Protein AF-A0A0E4FTB5-F1 (afdb_monomer)

Radius of gyration: 27.97 Å; Cα contacts (8 Å, |Δi|>4): 70; chains: 1; bounding box: 48×51×74 Å

Mean predicted aligned error: 16.02 Å

Solvent-accessible surface area (backbone atoms only — not comparable to full-atom values): 8706 Å² total; per-residue (Å²): 133,47,57,36,71,74,64,68,71,64,54,72,69,52,53,53,49,54,53,52,51,52,49,51,38,60,78,66,66,48,66,62,42,73,52,71,48,68,45,93,80,69,50,76,45,74,49,77,40,46,31,72,56,54,60,54,22,74,42,62,52,73,96,68,74,62,71,73,75,34,40,47,87,84,71,45,72,73,58,80,87,78,71,72,78,81,73,78,76,91,69,76,92,74,79,86,79,77,83,76,85,81,89,79,76,90,87,83,90,83,84,87,90,81,84,92,77,88,81,87,79,84,80,94,78,131

InterPro domains:
  IPR036651 Glutamine synthetase, N-terminal domain superfamily [G3DSA:3.10.20.70] (8-78)
  IPR036651 Glutamine synthetase, N-terminal domain superfamily [SSF54368] (19-54)

Foldseek 3Di:
DFPCVVVVVDDPVLVVVLVVLVVVCVVVVAQKDWDWDAAPLRDIDIDIDGSVVVSVCSRHNDDDDCQSVQADNVRHGNDPPPPDDPPPPPDDDDDDPPPDDDDDDDDDDDDDDDDDDDDDDDDPDD

Organism: NCBI:txid1355477

Structure (mmCIF, N/CA/C/O backbone):
data_AF-A0A0E4FTB5-F1
#
_entry.id   AF-A0A0E4FTB5-F1
#
loop_
_atom_site.group_PDB
_atom_site.id
_atom_site.type_symbol
_atom_site.label_atom_id
_atom_site.label_alt_id
_atom_site.label_comp_id
_atom_site.label_asym_id
_atom_site.label_entity_id
_atom_site.label_seq_id
_atom_site.pdbx_PDB_ins_code
_atom_site.Cartn_x
_atom_site.Cartn_y
_atom_site.Cartn_z
_atom_site.occupancy
_atom_site.B_iso_or_equiv
_atom_site.auth_seq_id
_atom_site.auth_comp_id
_atom_site.auth_asym_id
_atom_site.auth_atom_id
_atom_site.pdbx_PDB_model_num
ATOM 1 N N . MET A 1 1 ? -11.235 -13.877 3.449 1.00 74.31 1 MET A N 1
ATOM 2 C CA . MET A 1 1 ? -9.936 -13.668 4.131 1.00 74.31 1 MET A CA 1
ATOM 3 C C . MET A 1 1 ? -9.029 -12.841 3.238 1.00 74.31 1 MET A C 1
ATOM 5 O O . MET A 1 1 ? -8.918 -13.176 2.063 1.00 74.31 1 MET A O 1
ATOM 9 N N . THR A 1 2 ? -8.415 -11.789 3.778 1.00 94.38 2 THR A N 1
ATOM 10 C CA . THR A 1 2 ? -7.489 -10.902 3.052 1.00 94.38 2 THR A CA 1
ATOM 11 C C . THR A 1 2 ? -6.100 -11.526 2.900 1.00 94.38 2 THR A C 1
ATOM 13 O O . THR A 1 2 ? -5.796 -12.533 3.547 1.00 94.38 2 THR A O 1
ATOM 16 N N . PHE A 1 3 ? -5.261 -10.961 2.025 1.00 95.81 3 PHE A N 1
ATOM 17 C CA . PHE A 1 3 ? -3.903 -11.461 1.784 1.00 95.81 3 PHE A CA 1
ATOM 18 C C . PHE A 1 3 ? -3.057 -11.398 3.060 1.00 95.81 3 PHE A C 1
ATOM 20 O O . PHE A 1 3 ? -2.464 -12.396 3.465 1.00 95.81 3 PHE A O 1
ATOM 27 N N . VAL A 1 4 ? -3.086 -10.258 3.750 1.00 96.81 4 VAL A N 1
ATOM 28 C CA . VAL A 1 4 ? -2.396 -10.068 5.030 1.00 96.81 4 VAL A CA 1
ATOM 29 C C . VAL A 1 4 ? -2.850 -11.081 6.078 1.00 96.81 4 VAL A C 1
ATOM 31 O O . VAL A 1 4 ? -2.002 -11.696 6.720 1.00 96.81 4 VAL A O 1
ATOM 34 N N . ALA A 1 5 ? -4.164 -11.286 6.241 1.00 94.88 5 ALA A N 1
ATOM 35 C CA . ALA A 1 5 ? -4.693 -12.219 7.237 1.00 94.88 5 ALA A CA 1
ATOM 36 C C . ALA A 1 5 ? -4.292 -13.669 6.933 1.00 94.88 5 ALA A C 1
ATOM 38 O O . ALA A 1 5 ? -3.929 -14.414 7.837 1.00 94.88 5 ALA A O 1
ATOM 39 N N . ARG A 1 6 ? -4.309 -14.058 5.651 1.00 97.06 6 ARG A N 1
ATOM 40 C CA . ARG A 1 6 ? -3.891 -15.393 5.202 1.00 97.06 6 ARG A CA 1
ATOM 41 C C . ARG A 1 6 ? -2.422 -15.681 5.521 1.00 97.06 6 ARG A C 1
ATOM 43 O O . ARG A 1 6 ? -2.087 -16.823 5.811 1.00 97.06 6 ARG A O 1
ATOM 50 N N . HIS A 1 7 ? -1.565 -14.668 5.429 1.00 96.94 7 HIS A N 1
ATOM 51 C CA . HIS A 1 7 ? -0.112 -14.816 5.538 1.00 96.94 7 HIS A CA 1
ATOM 52 C C . HIS A 1 7 ? 0.476 -14.264 6.848 1.00 96.94 7 HIS A C 1
ATOM 54 O O . HIS A 1 7 ? 1.694 -14.235 6.984 1.00 96.94 7 HIS A O 1
ATOM 60 N N . ALA A 1 8 ? -0.366 -13.839 7.798 1.00 96.06 8 ALA A N 1
ATOM 61 C CA . ALA A 1 8 ? 0.032 -13.285 9.096 1.00 96.06 8 ALA A CA 1
ATOM 62 C C . ALA A 1 8 ? 1.109 -12.180 8.997 1.00 96.06 8 ALA A C 1
ATOM 64 O O . ALA A 1 8 ? 2.070 -12.157 9.761 1.00 96.06 8 ALA A O 1
ATOM 65 N N . LEU A 1 9 ? 0.953 -11.261 8.036 1.00 96.62 9 LEU A N 1
ATOM 66 C CA . LEU A 1 9 ? 2.009 -10.303 7.667 1.00 96.62 9 LEU A CA 1
ATOM 67 C C . LEU A 1 9 ? 2.119 -9.073 8.575 1.00 96.62 9 LEU A C 1
ATOM 69 O O . LEU A 1 9 ? 3.048 -8.289 8.401 1.00 96.62 9 LEU A O 1
ATOM 73 N N . TRP A 1 10 ? 1.165 -8.859 9.482 1.00 97.25 10 TRP A N 1
ATOM 74 C CA . TRP A 1 10 ? 1.117 -7.657 10.314 1.00 97.25 10 TRP A CA 1
ATOM 75 C C . TRP A 1 10 ? 1.481 -7.928 11.768 1.00 97.25 10 TRP A C 1
ATOM 77 O O . TRP A 1 10 ? 0.855 -8.763 12.426 1.00 97.25 10 TRP A O 1
ATOM 87 N N . SER A 1 11 ? 2.413 -7.129 12.285 1.00 97.44 11 SER A N 1
ATOM 88 C CA . SER A 1 11 ? 2.585 -6.907 13.718 1.00 97.44 11 SER A CA 1
ATOM 89 C C . SER A 1 11 ? 1.391 -6.144 14.301 1.00 97.44 11 SER A C 1
ATOM 91 O O . SER A 1 11 ? 0.585 -5.556 13.573 1.00 97.44 11 SER A O 1
ATOM 93 N N . ASP A 1 12 ? 1.282 -6.116 15.628 1.00 97.81 12 ASP A N 1
ATOM 94 C CA . ASP A 1 12 ? 0.243 -5.325 16.297 1.00 97.81 12 ASP A CA 1
ATOM 95 C C . ASP A 1 12 ? 0.397 -3.825 16.012 1.00 97.81 12 ASP A C 1
ATOM 97 O O . ASP A 1 12 ? -0.582 -3.151 15.701 1.00 97.81 12 ASP A O 1
ATOM 101 N N . GLU A 1 13 ? 1.635 -3.329 15.945 1.00 98.00 13 GLU A N 1
ATOM 102 C CA . GLU A 1 13 ? 1.914 -1.948 15.546 1.00 98.00 13 GLU A CA 1
ATOM 103 C C . GLU A 1 13 ? 1.403 -1.627 14.129 1.00 98.00 13 GLU A C 1
ATOM 105 O O . GLU A 1 13 ? 0.859 -0.546 13.890 1.00 98.00 13 GLU A O 1
ATOM 110 N N . GLN A 1 14 ? 1.535 -2.565 13.183 1.00 97.56 14 GLN A N 1
ATOM 111 C CA . GLN A 1 14 ? 1.042 -2.392 11.812 1.00 97.56 14 GLN A CA 1
ATOM 112 C C . GLN A 1 14 ? -0.489 -2.417 11.740 1.00 97.56 14 GLN A C 1
ATOM 114 O O . GLN A 1 14 ? -1.070 -1.640 10.977 1.00 97.56 14 GLN A O 1
ATOM 119 N N . LYS A 1 15 ? -1.155 -3.242 12.559 1.00 97.06 15 LYS A N 1
ATOM 120 C CA . LYS A 1 15 ? -2.623 -3.220 12.693 1.00 97.06 15 LYS A CA 1
ATOM 121 C C . LYS A 1 15 ? -3.090 -1.861 13.207 1.00 97.06 15 LYS A C 1
ATOM 123 O O . LYS A 1 15 ? -3.988 -1.258 12.617 1.00 97.06 15 LYS A O 1
ATOM 128 N N . ASP A 1 16 ? -2.437 -1.343 14.244 1.00 98.19 16 ASP A N 1
ATOM 129 C CA . ASP A 1 16 ? -2.763 -0.036 14.809 1.00 98.19 16 ASP A CA 1
ATOM 130 C C . ASP A 1 16 ? -2.496 1.092 13.810 1.00 98.19 16 ASP A C 1
ATOM 132 O O . ASP A 1 16 ? -3.304 2.012 13.678 1.00 98.19 16 ASP A O 1
ATOM 136 N N . ALA A 1 17 ? -1.396 1.021 13.056 1.00 97.75 17 ALA A N 1
ATOM 137 C CA . ALA A 1 17 ? -1.089 1.980 11.999 1.00 97.75 17 ALA A CA 1
ATOM 138 C C . ALA A 1 17 ? -2.163 1.994 10.901 1.00 97.75 17 ALA A C 1
ATOM 140 O O . ALA A 1 17 ? -2.584 3.073 10.479 1.00 97.75 17 ALA A O 1
ATOM 141 N N . ALA A 1 18 ? -2.659 0.824 10.486 1.00 97.06 18 ALA A N 1
ATOM 142 C CA . ALA A 1 18 ? -3.748 0.724 9.520 1.00 97.06 18 ALA A CA 1
ATOM 143 C C . ALA A 1 18 ? -5.041 1.370 10.050 1.00 97.06 18 ALA A C 1
ATOM 145 O O . ALA A 1 18 ? -5.708 2.100 9.317 1.00 97.06 18 ALA A O 1
ATOM 146 N N . GLN A 1 19 ? -5.369 1.176 11.334 1.00 97.94 19 GLN A N 1
ATOM 147 C CA . GLN A 1 19 ? -6.523 1.833 11.962 1.00 97.94 19 GLN A CA 1
ATOM 148 C C . GLN A 1 19 ? -6.348 3.350 12.070 1.00 97.94 19 GLN A C 1
ATOM 150 O O . GLN A 1 19 ? -7.282 4.101 11.788 1.00 97.94 19 GLN A O 1
ATOM 155 N N . ARG A 1 20 ? -5.147 3.831 12.412 1.00 98.06 20 ARG A N 1
ATOM 156 C CA . ARG A 1 20 ? -4.846 5.272 12.414 1.00 98.06 20 ARG A CA 1
ATOM 157 C C . ARG A 1 20 ? -5.001 5.884 11.024 1.00 98.06 20 ARG A C 1
ATOM 159 O O . ARG A 1 20 ? -5.576 6.960 10.905 1.00 98.06 20 ARG A O 1
ATOM 166 N N . MET A 1 21 ? -4.540 5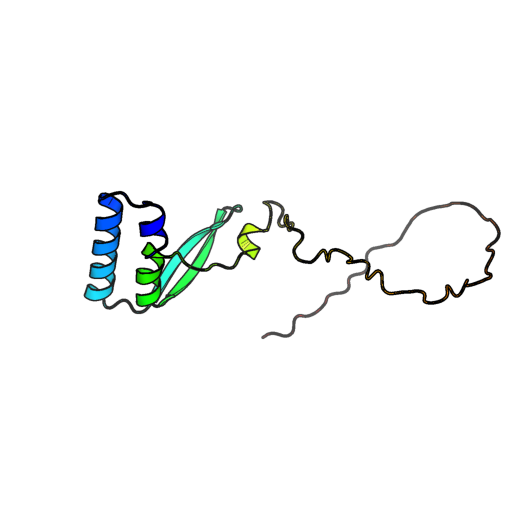.201 9.976 1.00 96.94 21 MET A N 1
ATOM 167 C CA . MET A 1 21 ? -4.690 5.682 8.601 1.00 96.94 21 MET A CA 1
ATOM 168 C C . MET A 1 21 ? -6.165 5.823 8.201 1.00 96.94 21 MET A C 1
ATOM 170 O O . MET A 1 21 ? -6.520 6.835 7.603 1.00 96.94 21 MET A O 1
ATOM 174 N N . ARG A 1 22 ? -7.022 4.860 8.569 1.00 97.81 22 ARG A N 1
ATOM 175 C CA . ARG A 1 22 ? -8.479 4.930 8.338 1.00 97.81 22 ARG A CA 1
ATOM 176 C C . ARG A 1 22 ? -9.088 6.184 8.970 1.00 97.81 22 ARG A C 1
ATOM 178 O O . ARG A 1 22 ? -9.731 6.957 8.270 1.00 97.81 22 ARG A O 1
ATOM 185 N N . ARG A 1 23 ? -8.780 6.440 10.247 1.00 98.31 23 ARG A N 1
ATOM 186 C CA . ARG A 1 23 ? -9.247 7.642 10.962 1.00 98.31 23 ARG A CA 1
ATOM 187 C C . ARG A 1 23 ? -8.792 8.931 10.287 1.00 98.31 23 ARG A C 1
ATOM 189 O O . ARG A 1 23 ? -9.604 9.811 10.061 1.00 98.31 23 ARG A O 1
ATOM 196 N N . ILE A 1 24 ? -7.520 9.022 9.893 1.00 98.12 24 ILE A N 1
ATOM 197 C CA . ILE A 1 24 ? -6.984 10.212 9.211 1.00 98.12 24 ILE A CA 1
ATOM 198 C C . ILE A 1 24 ? -7.712 10.479 7.888 1.00 98.12 24 ILE A C 1
ATOM 200 O O . ILE A 1 24 ? -7.966 11.636 7.559 1.00 98.12 24 ILE A O 1
ATOM 204 N N . VAL A 1 25 ? -8.016 9.430 7.118 1.00 98.00 25 VAL A N 1
ATOM 205 C CA . VAL A 1 25 ? -8.760 9.552 5.856 1.00 98.00 25 VAL A CA 1
ATOM 206 C C . VAL A 1 25 ? -10.157 10.120 6.100 1.00 98.00 25 VAL A C 1
ATOM 208 O O . VAL A 1 25 ? -10.561 11.034 5.384 1.00 98.00 25 VAL A O 1
ATOM 211 N N . GLU A 1 26 ? -10.855 9.621 7.121 1.00 97.62 26 GLU A N 1
ATOM 212 C CA . GLU A 1 26 ? -12.198 10.072 7.503 1.00 97.62 26 GLU A CA 1
ATOM 213 C C . GLU A 1 26 ? -12.185 11.503 8.064 1.00 97.62 26 GLU A C 1
ATOM 215 O O . GLU A 1 26 ? -12.885 12.373 7.553 1.00 97.62 26 GLU A O 1
ATOM 220 N N . GLU A 1 27 ? -11.340 11.782 9.060 1.00 98.44 27 GLU A N 1
ATOM 221 C CA . GLU A 1 27 ? -11.239 13.082 9.740 1.00 98.44 27 GLU A CA 1
ATOM 222 C C . GLU A 1 27 ? -10.870 14.221 8.787 1.00 98.44 27 GLU A C 1
ATOM 224 O O . GLU A 1 27 ? -11.353 15.344 8.931 1.00 98.44 27 GLU A O 1
ATOM 229 N N . LYS A 1 28 ? -9.998 13.946 7.811 1.00 97.88 28 LYS A N 1
ATOM 230 C CA . LYS A 1 28 ? -9.554 14.940 6.826 1.00 97.88 28 LYS A CA 1
ATOM 231 C C . LYS A 1 28 ? -10.385 14.938 5.548 1.00 97.88 28 LYS A C 1
ATOM 233 O O . LYS A 1 28 ? -10.058 15.702 4.643 1.00 97.88 28 LYS A O 1
ATOM 238 N N . ASN A 1 29 ? -11.410 14.089 5.463 1.00 97.38 29 ASN A N 1
ATOM 239 C CA . ASN A 1 29 ? -12.240 13.903 4.276 1.00 97.38 29 ASN A CA 1
ATOM 240 C C . ASN A 1 29 ? -11.398 13.744 2.992 1.00 97.38 29 ASN A C 1
ATOM 242 O O . ASN A 1 29 ? -11.581 14.464 2.010 1.00 97.38 29 ASN A O 1
ATOM 246 N N . LEU A 1 30 ? -10.400 12.851 3.026 1.00 98.06 30 LEU A N 1
ATOM 247 C CA . LEU A 1 30 ? -9.498 12.651 1.890 1.00 98.06 30 LEU A CA 1
ATOM 248 C C . LEU A 1 30 ? -10.221 11.915 0.762 1.00 98.06 30 LEU A C 1
ATOM 250 O O . LEU A 1 30 ? -10.705 10.803 0.949 1.00 98.06 30 LEU A O 1
ATOM 254 N N . GLU A 1 31 ? -10.213 12.493 -0.436 1.00 98.06 31 GLU A N 1
ATOM 255 C CA . GLU A 1 31 ? -10.820 11.867 -1.618 1.00 98.06 31 GLU A CA 1
ATOM 256 C C . GLU A 1 31 ? -9.855 10.907 -2.326 1.00 98.06 31 GLU A C 1
ATOM 258 O O . GLU A 1 31 ? -10.238 9.832 -2.795 1.00 98.06 31 GLU A O 1
ATOM 263 N N . VAL A 1 32 ? -8.571 11.274 -2.379 1.00 98.00 32 VAL A N 1
ATOM 264 C CA . VAL A 1 32 ? -7.524 10.526 -3.082 1.00 98.00 32 VAL A CA 1
ATOM 265 C C . VAL A 1 32 ? -6.239 10.453 -2.269 1.00 98.00 32 VAL A C 1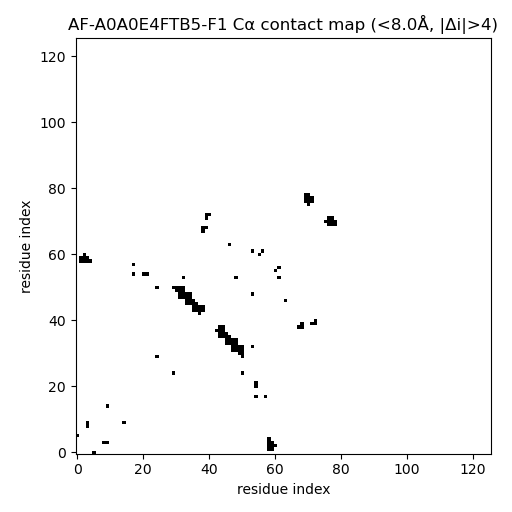
ATOM 267 O O . VAL A 1 32 ? -5.890 11.365 -1.520 1.00 98.00 32 VAL A O 1
ATOM 270 N N . ILE A 1 33 ? -5.499 9.362 -2.450 1.00 97.19 33 ILE A N 1
ATOM 271 C CA . ILE A 1 33 ? -4.198 9.121 -1.829 1.00 97.19 33 ILE A CA 1
ATOM 272 C C . ILE A 1 33 ? -3.198 8.742 -2.922 1.00 97.19 33 ILE A C 1
ATOM 274 O O . ILE A 1 33 ? -3.479 7.919 -3.795 1.00 97.19 33 ILE A O 1
ATOM 278 N N . ARG A 1 34 ? -2.001 9.336 -2.871 1.00 95.88 34 ARG A N 1
ATOM 279 C CA . ARG A 1 34 ? -0.882 8.980 -3.749 1.00 95.88 34 ARG A CA 1
ATOM 280 C C . ARG A 1 34 ? 0.032 7.989 -3.039 1.00 95.88 34 ARG A C 1
ATOM 282 O O . ARG A 1 34 ? 0.770 8.365 -2.135 1.00 95.88 34 ARG A O 1
ATOM 289 N N . LEU A 1 35 ? 0.023 6.741 -3.496 1.00 93.75 35 LEU A N 1
ATOM 290 C CA . LEU A 1 35 ? 1.025 5.751 -3.107 1.00 93.75 35 LEU A CA 1
ATOM 291 C C . LEU A 1 35 ? 2.299 6.021 -3.896 1.00 93.75 35 LEU A C 1
ATOM 293 O O . LEU A 1 35 ? 2.232 6.089 -5.122 1.00 93.75 35 LEU A O 1
ATOM 297 N N . ALA A 1 36 ? 3.435 6.179 -3.219 1.00 93.50 36 ALA A N 1
ATOM 298 C CA . ALA A 1 36 ? 4.715 6.451 -3.859 1.00 93.50 36 ALA A CA 1
ATOM 299 C C . ALA A 1 36 ? 5.783 5.444 -3.409 1.00 93.50 36 ALA A C 1
ATOM 301 O O . ALA A 1 36 ? 5.895 5.156 -2.221 1.00 93.50 36 ALA A O 1
ATOM 302 N N . PHE A 1 37 ? 6.556 4.910 -4.353 1.00 89.69 37 PHE A N 1
ATOM 303 C CA . PHE A 1 37 ? 7.642 3.965 -4.088 1.00 89.69 37 PHE A CA 1
ATOM 304 C C . PHE A 1 37 ? 8.816 4.207 -5.050 1.00 89.69 37 PHE A C 1
ATOM 306 O O . PHE A 1 37 ? 8.587 4.560 -6.212 1.00 89.69 37 PHE A O 1
ATOM 313 N N . PRO A 1 38 ? 10.073 4.074 -4.595 1.00 90.69 38 PRO A N 1
ATOM 314 C CA . PRO A 1 38 ? 11.227 4.182 -5.478 1.00 90.69 38 PRO A CA 1
ATOM 315 C C . PRO A 1 38 ? 11.314 2.952 -6.389 1.00 90.69 38 PRO A C 1
ATOM 317 O O . PRO A 1 38 ? 11.091 1.825 -5.945 1.00 90.69 38 PRO A O 1
ATOM 320 N N . ASP A 1 39 ? 11.644 3.156 -7.664 1.00 87.44 39 ASP A N 1
ATOM 321 C CA . ASP A 1 39 ? 12.086 2.065 -8.535 1.00 87.44 39 ASP A CA 1
ATOM 322 C C . ASP A 1 39 ? 13.598 1.805 -8.388 1.00 87.44 39 ASP A C 1
ATOM 324 O O . ASP A 1 39 ? 14.310 2.518 -7.681 1.00 87.44 39 ASP A O 1
ATOM 328 N N . GLN A 1 40 ? 14.110 0.780 -9.073 1.00 85.31 40 GLN A N 1
ATOM 329 C CA . GLN A 1 40 ? 15.536 0.415 -9.048 1.00 85.31 40 GLN A CA 1
ATOM 330 C C . GLN A 1 40 ? 16.495 1.512 -9.551 1.00 85.31 40 GLN A C 1
ATOM 332 O O . GLN A 1 40 ? 17.700 1.406 -9.348 1.00 85.31 40 GLN A O 1
ATOM 337 N N . HIS A 1 41 ? 15.989 2.535 -10.245 1.00 86.50 41 HIS A N 1
ATOM 338 C CA . HIS A 1 41 ? 16.775 3.678 -10.711 1.00 86.50 41 HIS A CA 1
ATOM 339 C C . HIS A 1 41 ? 16.748 4.829 -9.694 1.00 86.50 41 HIS A C 1
ATOM 341 O O . HIS A 1 41 ? 17.264 5.908 -9.972 1.00 86.50 41 HIS A O 1
ATOM 347 N N . GLY A 1 42 ? 16.111 4.626 -8.535 1.00 88.12 42 GLY A N 1
ATOM 348 C CA . GLY A 1 42 ? 15.903 5.651 -7.517 1.00 88.12 42 GLY A CA 1
ATOM 349 C C . GLY A 1 42 ? 14.799 6.646 -7.870 1.00 88.12 42 GLY A C 1
ATOM 350 O O . GLY A 1 42 ? 14.643 7.651 -7.180 1.00 88.12 42 GLY A O 1
ATOM 351 N N . ILE A 1 43 ? 14.015 6.400 -8.926 1.00 89.00 43 ILE A N 1
ATOM 352 C CA . ILE A 1 43 ? 12.972 7.333 -9.347 1.00 89.00 43 ILE A CA 1
ATOM 353 C C . ILE A 1 43 ? 11.675 7.005 -8.611 1.00 89.00 43 ILE A C 1
ATOM 355 O O . ILE A 1 43 ? 11.167 5.884 -8.677 1.00 89.00 43 ILE A O 1
ATOM 359 N N . LEU A 1 44 ? 11.103 8.008 -7.943 1.00 91.75 44 LEU A N 1
ATOM 360 C CA . LEU A 1 44 ? 9.844 7.868 -7.221 1.00 91.75 44 LEU A CA 1
ATOM 361 C C . LEU A 1 44 ? 8.674 7.694 -8.198 1.00 91.75 44 LEU A C 1
ATOM 363 O O . LEU A 1 44 ? 8.298 8.614 -8.932 1.00 91.75 44 LEU A O 1
ATOM 367 N N . ARG A 1 45 ? 8.064 6.511 -8.193 1.00 90.62 45 ARG A N 1
ATOM 368 C CA . ARG A 1 45 ? 6.844 6.206 -8.944 1.00 90.62 45 ARG A CA 1
ATOM 369 C C . ARG A 1 45 ? 5.650 6.396 -8.044 1.00 90.62 45 ARG A C 1
ATOM 371 O O . ARG A 1 45 ? 5.684 6.007 -6.885 1.00 90.62 45 ARG A O 1
ATOM 378 N N . GLY A 1 46 ? 4.603 7.009 -8.581 1.00 92.88 46 GLY A N 1
ATOM 379 C CA . GLY A 1 46 ? 3.386 7.253 -7.828 1.00 92.88 46 GLY A CA 1
ATOM 380 C C . GLY A 1 46 ? 2.154 6.751 -8.552 1.00 92.88 46 GLY A C 1
ATOM 381 O O . GLY A 1 46 ? 2.047 6.902 -9.768 1.00 92.88 46 GLY A O 1
ATOM 382 N N . LYS A 1 47 ? 1.214 6.205 -7.787 1.00 93.94 47 LYS A N 1
ATOM 383 C CA . LYS A 1 47 ? -0.132 5.871 -8.236 1.00 93.94 47 LYS A CA 1
ATOM 384 C C . LYS A 1 47 ? -1.126 6.600 -7.341 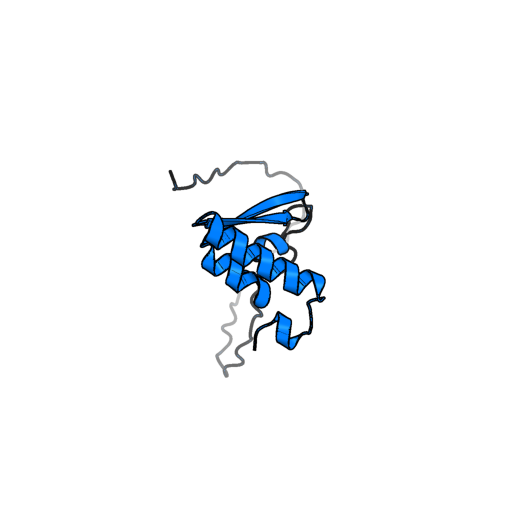1.00 93.94 47 LYS A C 1
ATOM 386 O O . LYS A 1 47 ? -1.158 6.366 -6.135 1.00 93.94 47 LYS A O 1
ATOM 391 N N . THR A 1 48 ? -1.910 7.493 -7.933 1.00 96.56 48 THR A N 1
ATOM 392 C CA . THR A 1 48 ? -3.035 8.126 -7.240 1.00 96.56 48 THR A CA 1
ATOM 393 C C . THR A 1 48 ? -4.234 7.193 -7.323 1.00 96.56 48 THR A C 1
ATOM 395 O O . THR A 1 48 ? -4.583 6.730 -8.408 1.00 96.56 48 THR A O 1
ATOM 398 N N . ILE A 1 49 ? -4.832 6.892 -6.179 1.00 96.56 49 ILE A N 1
ATOM 399 C CA . ILE A 1 49 ? -6.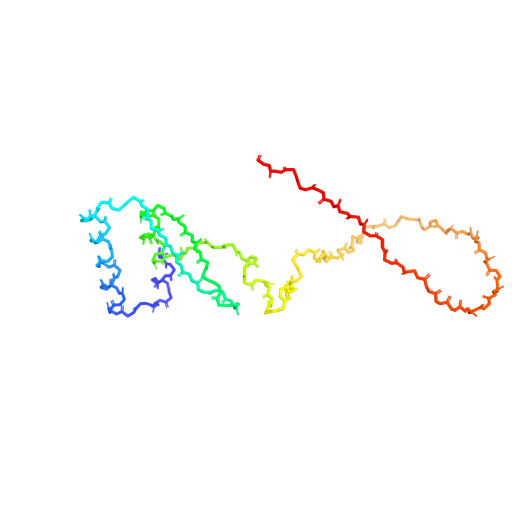017 6.046 -6.047 1.00 96.56 49 ILE A CA 1
ATOM 400 C C . ILE A 1 49 ? -7.035 6.737 -5.145 1.00 96.56 49 ILE A C 1
ATOM 402 O O . ILE A 1 49 ? -6.680 7.617 -4.361 1.00 96.56 49 ILE A O 1
ATOM 406 N N . ILE A 1 50 ? -8.298 6.336 -5.259 1.00 97.81 50 ILE A N 1
ATOM 407 C CA . ILE A 1 50 ? -9.366 6.804 -4.371 1.00 97.81 50 ILE A CA 1
ATOM 408 C C . ILE A 1 50 ? -9.036 6.372 -2.937 1.00 97.81 50 ILE A C 1
ATOM 410 O O . ILE A 1 50 ? -8.482 5.292 -2.721 1.00 97.81 50 ILE A O 1
ATOM 414 N N . ALA A 1 51 ? -9.355 7.205 -1.949 1.00 97.69 51 ALA A N 1
ATOM 415 C CA . ALA A 1 51 ? -8.984 6.948 -0.562 1.00 97.69 51 ALA A CA 1
ATOM 416 C C . ALA A 1 51 ? -9.541 5.616 -0.027 1.00 97.69 51 ALA A C 1
ATOM 418 O O . ALA A 1 51 ? -8.817 4.876 0.638 1.00 97.69 51 ALA A O 1
ATOM 419 N N . ALA A 1 52 ? -10.774 5.253 -0.396 1.00 95.75 52 ALA A N 1
ATOM 420 C CA . ALA A 1 52 ? -11.363 3.956 -0.054 1.00 95.75 52 ALA A CA 1
ATOM 421 C C . ALA A 1 52 ? -10.529 2.770 -0.584 1.00 95.75 52 ALA A C 1
ATOM 423 O O . ALA A 1 52 ? -10.264 1.816 0.149 1.00 95.75 52 ALA A O 1
ATOM 424 N N . GLU A 1 53 ? -10.032 2.866 -1.821 1.00 96.25 53 GLU A N 1
ATOM 425 C CA . GLU A 1 53 ? -9.150 1.857 -2.420 1.00 96.25 53 GLU A CA 1
ATOM 426 C C . GLU A 1 53 ? -7.791 1.802 -1.719 1.00 96.25 53 GLU A C 1
ATOM 428 O O . GLU A 1 53 ? -7.233 0.724 -1.524 1.00 96.25 53 GLU A O 1
ATOM 433 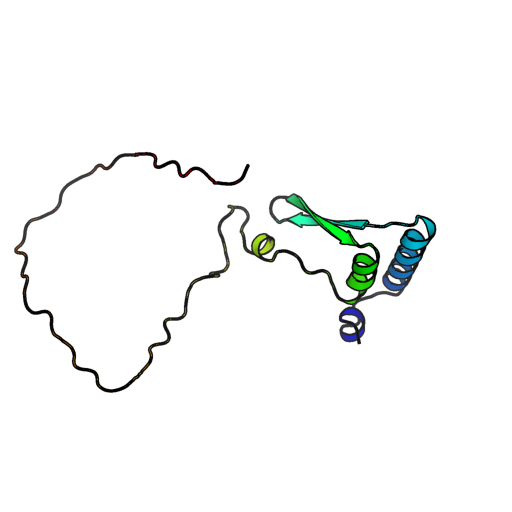N N . ALA A 1 54 ? -7.258 2.948 -1.284 1.00 96.38 54 ALA A N 1
ATOM 434 C CA . ALA A 1 54 ? -6.023 2.977 -0.508 1.00 96.38 54 ALA A CA 1
ATOM 435 C C . ALA A 1 54 ? -6.173 2.211 0.809 1.00 96.38 54 ALA A C 1
ATOM 437 O O . ALA A 1 54 ? -5.310 1.400 1.143 1.00 96.38 54 ALA A O 1
ATOM 438 N N . ILE A 1 55 ? -7.292 2.397 1.510 1.00 96.75 55 ILE A N 1
ATOM 439 C CA . ILE A 1 55 ? -7.602 1.665 2.738 1.00 96.75 55 ILE A CA 1
ATOM 440 C C . ILE A 1 55 ? -7.754 0.160 2.478 1.00 96.75 55 ILE A C 1
ATOM 442 O O . ILE A 1 55 ? -7.155 -0.643 3.193 1.00 96.75 55 ILE A O 1
ATOM 446 N N . ALA A 1 56 ? -8.495 -0.239 1.440 1.00 95.44 56 ALA A N 1
ATOM 447 C CA . ALA A 1 56 ? -8.642 -1.649 1.067 1.00 95.44 56 ALA A CA 1
ATOM 448 C C . ALA A 1 56 ? -7.295 -2.295 0.687 1.00 95.44 56 ALA A C 1
ATOM 450 O O . ALA A 1 56 ? -7.027 -3.457 1.013 1.00 95.44 56 ALA A O 1
ATOM 451 N N . SER A 1 57 ? -6.414 -1.522 0.046 1.00 95.88 57 SER A N 1
ATOM 452 C CA . SER A 1 57 ? -5.105 -1.992 -0.407 1.00 95.88 57 SER A CA 1
ATOM 453 C C . SER A 1 57 ? -4.131 -2.315 0.725 1.00 95.88 57 SER A C 1
ATOM 455 O O . SER A 1 57 ? -3.201 -3.087 0.503 1.00 95.88 57 SER A O 1
ATOM 457 N N . LEU A 1 58 ? -4.351 -1.807 1.943 1.00 95.62 58 LEU A N 1
ATOM 458 C CA . LEU A 1 58 ? -3.514 -2.152 3.097 1.00 95.62 58 LEU A CA 1
ATOM 459 C C . LEU A 1 58 ? -3.532 -3.666 3.359 1.00 95.62 58 LEU A C 1
ATOM 461 O O . LEU A 1 58 ? -2.493 -4.264 3.623 1.00 95.62 58 LEU A O 1
ATOM 465 N N . GLU A 1 59 ? -4.696 -4.305 3.229 1.00 95.69 59 GLU A N 1
ATOM 466 C CA . GLU A 1 59 ? -4.881 -5.724 3.565 1.00 95.69 59 GLU A CA 1
ATOM 467 C C . GLU A 1 59 ? -4.714 -6.668 2.364 1.00 95.69 59 GLU A C 1
ATOM 469 O O . GLU A 1 59 ? -4.474 -7.869 2.539 1.00 95.69 59 GLU A O 1
ATOM 474 N N . SER A 1 60 ? -4.866 -6.139 1.147 1.00 94.88 60 SER A N 1
ATOM 475 C CA . SER A 1 60 ? -4.930 -6.929 -0.093 1.00 94.88 60 SER A CA 1
ATOM 476 C C . SER A 1 60 ? -3.862 -6.564 -1.131 1.00 94.88 60 SER A C 1
ATOM 478 O O . SER A 1 60 ? -3.723 -7.265 -2.131 1.00 94.88 60 SER A O 1
ATOM 480 N N . GLY A 1 61 ? -3.081 -5.510 -0.889 1.00 92.81 61 GLY A N 1
ATOM 481 C CA . GLY A 1 61 ? -2.123 -4.949 -1.837 1.00 92.81 61 GLY A CA 1
ATOM 482 C C . GLY A 1 61 ? -2.762 -3.995 -2.852 1.00 92.81 61 GLY A C 1
ATOM 483 O O . GLY A 1 61 ? -3.981 -3.907 -2.987 1.00 92.81 61 GLY A O 1
ATOM 484 N N . CYS A 1 62 ? -1.917 -3.266 -3.585 1.00 93.00 62 CYS A N 1
ATOM 485 C CA . CYS A 1 62 ? -2.329 -2.377 -4.671 1.00 93.00 62 CYS A CA 1
ATOM 486 C C . CYS A 1 62 ? -1.693 -2.834 -5.987 1.00 93.00 62 CYS A C 1
ATOM 488 O O . CYS A 1 62 ? -0.474 -2.992 -6.070 1.00 93.00 62 CYS A O 1
ATOM 490 N N . SER A 1 63 ? -2.493 -3.005 -7.040 1.00 90.94 63 SER A N 1
ATOM 491 C CA . SER A 1 63 ? -1.961 -3.324 -8.366 1.00 90.94 63 SER A CA 1
ATOM 492 C C . SER A 1 63 ? -1.128 -2.163 -8.912 1.00 90.94 63 SER A C 1
ATOM 494 O O . SER A 1 63 ? -1.591 -1.022 -8.963 1.00 90.94 63 SER A O 1
ATOM 496 N N . ILE A 1 64 ? 0.076 -2.458 -9.384 1.00 87.06 64 ILE A N 1
ATOM 497 C CA . ILE A 1 64 ? 0.989 -1.504 -10.022 1.00 87.06 64 ILE A CA 1
ATOM 498 C C . ILE A 1 64 ? 1.425 -2.039 -11.383 1.00 87.06 64 ILE A C 1
ATOM 500 O O . ILE A 1 64 ? 1.380 -3.243 -11.632 1.00 87.06 64 ILE A O 1
ATOM 504 N N . THR A 1 65 ? 1.845 -1.146 -12.278 1.00 84.94 65 THR A N 1
ATOM 505 C CA . THR A 1 65 ? 2.284 -1.527 -13.622 1.00 84.94 65 THR A CA 1
ATOM 506 C C . THR A 1 65 ? 3.567 -2.356 -13.548 1.00 84.94 65 THR A C 1
ATOM 508 O O . THR A 1 65 ? 4.651 -1.824 -13.311 1.00 84.94 65 THR A O 1
ATOM 511 N N . THR A 1 66 ? 3.455 -3.665 -13.784 1.00 81.06 66 THR A N 1
ATOM 512 C CA . THR A 1 66 ? 4.546 -4.645 -13.636 1.00 81.06 66 THR A CA 1
ATOM 513 C C . THR A 1 66 ? 5.762 -4.347 -14.511 1.00 81.06 66 THR A C 1
ATOM 515 O O . THR A 1 66 ? 6.880 -4.687 -14.136 1.00 81.06 66 THR A O 1
ATOM 518 N N . THR A 1 67 ? 5.587 -3.660 -15.646 1.00 78.44 67 THR A N 1
ATOM 519 C CA . THR A 1 67 ? 6.699 -3.296 -16.541 1.00 78.44 67 THR A CA 1
ATOM 520 C C . THR A 1 67 ? 7.761 -2.432 -15.855 1.00 78.44 67 THR A C 1
ATOM 522 O O . THR A 1 67 ? 8.918 -2.470 -16.267 1.00 78.44 67 THR A O 1
ATOM 525 N N . MET A 1 68 ? 7.407 -1.712 -14.783 1.00 74.44 68 MET A N 1
ATOM 526 C CA . MET A 1 68 ? 8.362 -0.967 -13.956 1.00 74.44 68 MET A CA 1
ATOM 527 C C . MET A 1 68 ? 9.378 -1.869 -13.250 1.00 74.44 68 MET A C 1
ATOM 529 O O . MET A 1 68 ? 10.530 -1.479 -13.100 1.00 74.44 68 MET A O 1
ATOM 533 N N . LEU A 1 69 ? 8.961 -3.066 -12.838 1.00 78.62 69 LEU A N 1
ATOM 534 C CA . LEU A 1 69 ? 9.811 -4.053 -12.165 1.00 78.62 69 LEU A CA 1
ATOM 535 C C . LEU A 1 69 ? 10.513 -4.993 -13.156 1.00 78.62 69 LEU A C 1
ATOM 537 O O . LEU A 1 69 ? 11.329 -5.814 -12.759 1.00 78.62 69 LEU A O 1
ATOM 541 N N . ALA A 1 70 ? 10.174 -4.897 -14.444 1.00 84.44 70 ALA A N 1
ATOM 542 C CA . ALA A 1 70 ? 10.685 -5.777 -15.489 1.00 84.44 7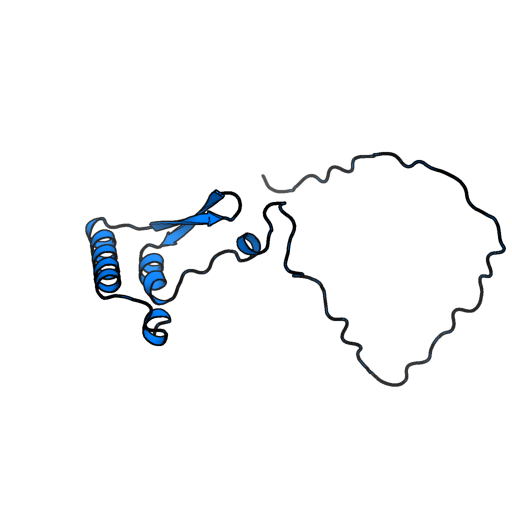0 ALA A CA 1
ATOM 543 C C . ALA A 1 70 ? 11.872 -5.194 -16.268 1.00 84.44 70 ALA A C 1
ATOM 545 O O . ALA A 1 70 ? 12.342 -5.827 -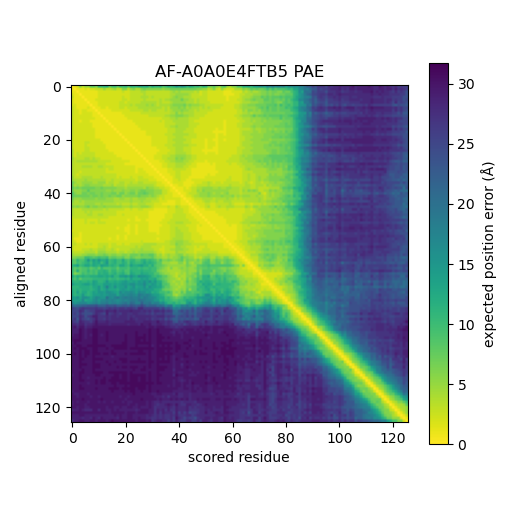17.216 1.00 84.44 70 ALA A O 1
ATOM 546 N N . LYS A 1 71 ? 12.335 -3.992 -15.914 1.00 83.56 71 LYS A N 1
ATOM 547 C CA . LYS A 1 71 ? 13.560 -3.399 -16.466 1.00 83.56 71 LYS A CA 1
ATOM 548 C C . LYS A 1 71 ? 14.745 -3.732 -15.557 1.00 83.56 71 LYS A C 1
ATOM 550 O O . LYS A 1 71 ? 14.516 -4.020 -14.391 1.00 83.56 71 LYS A O 1
ATOM 555 N N . ASP A 1 72 ? 15.977 -3.652 -16.039 1.00 86.50 72 ASP A N 1
ATOM 556 C CA . ASP A 1 72 ? 17.178 -3.527 -15.202 1.00 86.50 72 ASP A CA 1
ATOM 557 C C . ASP A 1 72 ? 17.582 -2.053 -15.033 1.00 86.50 72 ASP A C 1
ATOM 559 O O . ASP A 1 72 ? 16.979 -1.142 -15.610 1.00 86.50 72 ASP A O 1
ATOM 563 N N . THR A 1 73 ? 18.665 -1.819 -14.292 1.00 83.31 73 THR A N 1
ATOM 564 C CA . THR A 1 73 ? 19.275 -0.496 -14.113 1.00 83.31 73 THR A CA 1
ATOM 565 C C . THR A 1 73 ? 19.806 0.125 -15.414 1.00 83.31 73 THR A C 1
ATOM 567 O O . THR A 1 73 ? 19.996 1.339 -15.456 1.00 83.31 73 THR A O 1
ATOM 570 N N . SER A 1 74 ? 19.971 -0.658 -16.489 1.00 85.44 74 SER A N 1
ATOM 571 C CA . SER A 1 74 ? 20.362 -0.203 -17.833 1.00 85.44 74 SER A CA 1
ATOM 572 C C . SER A 1 74 ? 19.174 0.062 -18.773 1.00 85.44 74 SER A C 1
ATOM 574 O O . SER A 1 74 ? 19.361 0.298 -19.968 1.00 85.44 74 SER A O 1
ATOM 576 N N . HIS A 1 75 ? 17.945 0.055 -18.239 1.00 76.56 75 HIS A N 1
ATOM 577 C CA . HIS A 1 75 ? 16.682 0.212 -18.968 1.00 76.56 75 HIS A CA 1
ATOM 578 C C . HIS A 1 75 ? 16.364 -0.907 -19.975 1.00 76.56 75 HIS A C 1
ATOM 580 O O . HIS A 1 75 ? 15.461 -0.759 -20.806 1.00 76.56 75 HIS A O 1
ATOM 586 N N . ARG A 1 76 ? 17.039 -2.052 -19.885 1.00 82.88 76 ARG A N 1
ATOM 587 C CA . ARG A 1 76 ? 16.744 -3.251 -20.671 1.00 82.88 76 ARG A CA 1
ATOM 588 C C . ARG A 1 76 ? 15.653 -4.064 -20.000 1.00 82.88 76 ARG A C 1
ATOM 590 O O . ARG A 1 76 ? 15.602 -4.175 -18.783 1.00 82.88 76 ARG A O 1
ATOM 597 N N . THR A 1 77 ? 14.773 -4.652 -20.803 1.00 82.56 77 THR A N 1
ATOM 598 C CA . THR A 1 77 ? 13.748 -5.565 -20.281 1.00 82.56 77 THR A CA 1
ATOM 599 C C . THR A 1 77 ? 14.411 -6.895 -19.920 1.00 82.56 77 THR A C 1
ATOM 601 O O . THR A 1 77 ? 14.995 -7.533 -20.793 1.00 82.56 77 THR A O 1
ATOM 604 N N . VAL A 1 78 ? 14.327 -7.308 -18.653 1.00 82.81 78 VAL A N 1
ATOM 605 C CA . VAL A 1 78 ? 14.975 -8.535 -18.149 1.00 82.81 78 VAL A CA 1
ATOM 606 C C . VAL A 1 78 ? 14.095 -9.776 -18.263 1.00 82.81 78 VAL A C 1
ATOM 608 O O . VAL A 1 78 ? 14.612 -10.889 -18.300 1.00 82.81 78 VAL A O 1
ATOM 611 N N . PHE A 1 79 ? 12.775 -9.603 -18.376 1.00 78.88 79 PHE A N 1
ATOM 612 C CA . PHE A 1 79 ? 11.843 -10.711 -18.579 1.00 78.88 79 PHE A CA 1
ATOM 613 C C . PHE A 1 79 ? 11.389 -10.785 -20.043 1.00 78.88 79 PHE A C 1
ATOM 615 O O . PHE A 1 79 ? 10.943 -9.782 -20.599 1.00 78.88 79 PHE A O 1
ATOM 622 N N . PRO A 1 80 ? 11.449 -11.956 -20.694 1.00 78.69 80 PRO A N 1
ATOM 623 C CA . PRO A 1 80 ? 10.990 -12.114 -22.068 1.00 78.69 80 PRO A CA 1
ATOM 624 C C . PRO A 1 80 ? 9.452 -12.099 -22.158 1.00 78.69 80 PRO A C 1
ATOM 626 O O . PRO A 1 80 ? 8.815 -13.146 -22.197 1.00 78.69 80 PRO A O 1
ATOM 629 N N . VAL A 1 81 ? 8.841 -10.910 -22.203 1.00 73.12 81 VAL A N 1
ATOM 630 C CA . VAL A 1 81 ? 7.369 -10.735 -22.141 1.00 73.12 81 VAL A CA 1
ATOM 631 C C . VAL A 1 81 ? 6.645 -11.153 -23.438 1.00 73.12 81 VAL A C 1
ATOM 633 O O . VAL A 1 81 ? 5.458 -11.457 -23.403 1.00 73.12 81 VAL A O 1
ATOM 636 N N . PHE A 1 82 ? 7.353 -11.246 -24.572 1.00 76.69 82 PHE A N 1
ATOM 637 C CA . PHE A 1 82 ? 6.766 -11.584 -25.885 1.00 76.69 82 PHE A CA 1
ATOM 638 C C . PHE A 1 82 ? 7.451 -12.749 -26.612 1.00 76.69 82 PHE A C 1
ATOM 640 O O . PHE A 1 82 ? 7.231 -12.951 -27.807 1.00 76.69 82 PHE A O 1
ATOM 647 N N . ILE A 1 83 ? 8.283 -13.540 -25.925 1.00 72.75 83 ILE A N 1
ATOM 648 C CA . ILE A 1 83 ? 8.877 -14.725 -26.555 1.00 72.75 83 ILE A CA 1
ATOM 649 C C . ILE A 1 83 ? 7.840 -15.848 -26.524 1.00 72.75 83 ILE A C 1
ATOM 651 O O . ILE A 1 83 ? 7.715 -16.588 -25.551 1.00 72.75 83 ILE A O 1
ATOM 655 N N . GLY A 1 84 ? 7.073 -15.963 -27.606 1.00 70.50 84 GLY A N 1
ATOM 656 C CA . GLY A 1 84 ? 6.162 -17.079 -27.806 1.00 70.50 84 GLY A CA 1
ATOM 657 C C . GLY A 1 84 ? 6.938 -18.394 -27.835 1.00 70.50 84 GLY A C 1
ATOM 658 O O . GLY A 1 84 ? 7.812 -18.596 -28.683 1.00 70.50 84 GLY A O 1
ATOM 659 N N . ARG A 1 85 ? 6.600 -19.326 -26.936 1.00 57.91 85 ARG A N 1
ATOM 660 C CA . ARG A 1 85 ? 6.959 -20.734 -27.118 1.00 57.91 85 ARG A CA 1
ATOM 661 C C . ARG A 1 85 ? 6.347 -21.143 -28.457 1.00 57.91 85 ARG A C 1
ATOM 663 O O . ARG A 1 85 ? 5.125 -21.173 -28.575 1.00 57.91 85 ARG A O 1
ATOM 670 N N . ARG A 1 86 ? 7.170 -21.437 -29.471 1.00 60.53 86 ARG A N 1
ATOM 671 C CA . ARG A 1 86 ? 6.678 -22.128 -30.669 1.00 60.53 86 ARG A CA 1
ATOM 672 C C . ARG A 1 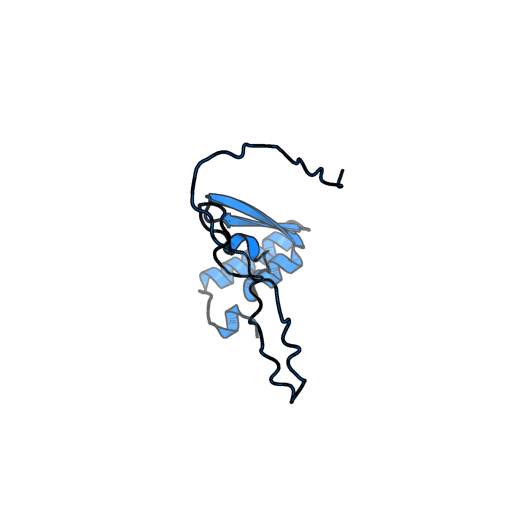86 ? 6.132 -23.473 -30.211 1.00 60.53 86 ARG A C 1
ATOM 674 O O . ARG A 1 86 ? 6.891 -24.418 -30.019 1.00 60.53 86 ARG A O 1
ATOM 681 N N . VAL A 1 87 ? 4.825 -23.543 -29.997 1.00 61.03 87 VAL A N 1
ATOM 682 C CA . VAL A 1 87 ? 4.116 -24.809 -29.898 1.00 61.03 87 VAL A CA 1
ATOM 683 C C . VAL A 1 87 ? 4.169 -25.381 -31.305 1.00 61.03 87 VAL A C 1
ATOM 685 O O . VAL A 1 87 ? 3.553 -24.842 -32.224 1.00 61.03 87 VAL A O 1
ATOM 688 N N . ARG A 1 88 ? 4.993 -26.415 -31.509 1.00 51.16 88 ARG A N 1
ATOM 689 C CA . ARG A 1 88 ? 4.855 -27.237 -32.709 1.00 51.16 88 ARG A CA 1
ATOM 690 C C . ARG A 1 88 ? 3.480 -27.868 -32.596 1.00 51.16 88 ARG A C 1
ATOM 692 O O . ARG A 1 88 ? 3.260 -28.698 -31.721 1.00 51.16 88 ARG A O 1
ATOM 699 N N . HIS A 1 89 ? 2.555 -27.431 -33.436 1.00 47.97 89 HIS A N 1
ATOM 700 C CA . HIS A 1 89 ? 1.371 -28.223 -33.690 1.00 47.97 89 HIS A CA 1
ATOM 701 C C . HIS A 1 89 ? 1.870 -29.460 -34.446 1.00 47.97 89 HIS A C 1
ATOM 703 O O . HIS A 1 89 ? 2.198 -29.369 -35.627 1.00 47.97 89 HIS A O 1
ATOM 709 N N . GLU A 1 90 ? 2.010 -30.596 -33.762 1.00 53.03 90 GLU A N 1
ATOM 710 C CA . GLU A 1 90 ? 2.057 -31.901 -34.430 1.00 53.03 90 GLU A CA 1
ATOM 711 C C . GLU A 1 90 ? 0.639 -32.191 -34.933 1.00 53.03 90 GLU A C 1
ATOM 713 O O . GLU A 1 90 ? -0.155 -32.894 -34.320 1.00 53.03 90 GLU A O 1
ATOM 718 N N . GLY A 1 91 ? 0.289 -31.503 -36.019 1.00 45.72 91 GLY A N 1
ATOM 719 C CA . GLY A 1 91 ? -0.887 -31.748 -36.833 1.00 45.72 91 GLY A CA 1
ATOM 720 C C . GLY A 1 91 ? -0.441 -32.408 -38.128 1.00 45.72 91 GLY A C 1
ATOM 721 O O . GLY A 1 91 ? 0.061 -31.737 -39.023 1.00 45.72 91 GLY A O 1
ATOM 722 N N . ASP A 1 92 ? -0.564 -33.728 -38.126 1.00 49.50 92 ASP A N 1
ATOM 723 C CA . ASP A 1 92 ? -0.808 -34.653 -39.233 1.00 49.50 92 ASP A CA 1
ATOM 724 C C . ASP A 1 92 ? -0.346 -34.267 -40.662 1.00 49.50 92 ASP A C 1
ATOM 726 O O . ASP A 1 92 ? -0.899 -33.396 -41.333 1.00 49.50 92 ASP A O 1
ATOM 730 N N . GLY A 1 93 ? 0.665 -34.996 -41.149 1.00 50.25 93 GLY A N 1
ATOM 731 C CA . GLY A 1 93 ? 0.765 -35.468 -42.537 1.00 50.25 93 GLY A CA 1
ATOM 732 C C . GLY A 1 93 ? 0.461 -34.509 -43.699 1.00 50.25 93 GLY A C 1
ATOM 733 O O . GLY A 1 93 ? -0.283 -34.870 -44.606 1.00 50.25 93 GLY A O 1
ATOM 734 N N . GLY A 1 94 ? 1.077 -33.325 -43.760 1.00 42.91 94 GLY A N 1
ATOM 735 C CA . GLY A 1 94 ? 0.855 -32.352 -44.842 1.00 42.91 94 GLY A CA 1
ATOM 736 C C . GLY A 1 94 ? 2.076 -32.058 -45.722 1.00 42.91 94 GLY A C 1
ATOM 737 O O . GLY A 1 94 ? 2.666 -30.994 -45.596 1.00 42.91 94 GLY A O 1
ATOM 738 N N . ARG A 1 95 ? 2.447 -32.996 -46.608 1.00 40.34 95 ARG A N 1
ATOM 739 C CA . ARG A 1 95 ? 3.275 -32.857 -47.839 1.00 40.34 95 ARG A CA 1
ATOM 740 C C . ARG A 1 95 ? 4.306 -31.701 -47.881 1.00 40.34 95 ARG A C 1
ATOM 742 O O . ARG A 1 95 ? 3.981 -30.562 -48.215 1.00 40.34 95 ARG A O 1
ATOM 749 N N . SER A 1 96 ? 5.589 -32.030 -47.689 1.00 42.72 96 SER A N 1
ATOM 750 C CA . SER A 1 96 ? 6.695 -31.109 -47.972 1.00 42.72 96 SER A CA 1
ATOM 751 C C . SER A 1 96 ? 6.754 -30.781 -49.468 1.00 42.72 96 SER A C 1
ATOM 753 O O . SER A 1 96 ? 7.080 -31.619 -50.309 1.00 42.72 96 SER A O 1
ATOM 755 N N . ARG A 1 97 ? 6.444 -29.534 -49.832 1.00 39.47 97 ARG A N 1
ATOM 756 C CA . ARG A 1 97 ? 6.882 -28.998 -51.122 1.00 39.47 97 ARG A CA 1
ATOM 757 C C . ARG A 1 97 ? 8.357 -28.655 -50.974 1.00 39.47 97 ARG A C 1
ATOM 759 O O . ARG A 1 97 ? 8.707 -27.638 -50.381 1.00 39.47 97 ARG A O 1
ATOM 766 N N . ARG A 1 98 ? 9.216 -29.550 -51.469 1.00 36.66 98 ARG A N 1
ATOM 767 C CA . ARG A 1 98 ? 10.613 -29.232 -51.770 1.00 36.66 98 ARG A CA 1
ATOM 768 C C . ARG A 1 98 ? 10.604 -28.052 -52.740 1.00 36.66 98 ARG A C 1
ATOM 770 O O . ARG A 1 98 ? 10.092 -28.177 -53.848 1.00 36.66 98 ARG A O 1
ATOM 777 N N . ALA A 1 99 ? 11.120 -26.908 -52.306 1.00 42.09 99 ALA A N 1
ATOM 778 C CA . ALA A 1 99 ? 11.549 -25.873 -53.230 1.00 42.09 99 ALA A CA 1
ATOM 779 C C . ALA A 1 99 ? 12.883 -26.345 -53.815 1.00 42.09 99 ALA A C 1
ATOM 781 O O . ALA A 1 99 ? 13.941 -26.179 -53.209 1.00 42.09 99 ALA A O 1
ATOM 782 N N . ASP A 1 100 ? 12.796 -27.034 -54.948 1.00 39.38 100 ASP A N 1
ATOM 783 C CA . ASP A 1 100 ? 13.942 -27.298 -55.799 1.00 39.38 100 ASP A CA 1
ATOM 784 C C . ASP A 1 100 ? 14.491 -25.974 -56.347 1.00 39.38 100 ASP A C 1
ATOM 786 O O . ASP A 1 100 ? 13.755 -25.153 -56.889 1.00 39.38 100 ASP A O 1
ATOM 790 N N . GLY A 1 101 ? 15.812 -25.820 -56.249 1.00 39.69 101 GLY A N 1
ATOM 791 C CA . GLY A 1 101 ? 16.602 -25.126 -57.261 1.00 39.69 101 GLY A CA 1
ATOM 792 C C . GLY A 1 101 ? 16.762 -23.612 -57.128 1.00 39.69 101 GLY A C 1
ATOM 793 O O . GLY A 1 101 ? 16.094 -22.850 -57.811 1.00 39.69 101 GLY A O 1
ATOM 794 N N . CYS A 1 102 ? 17.808 -23.183 -56.418 1.00 32.78 102 CYS A N 1
ATOM 795 C CA . CYS A 1 102 ? 18.704 -22.163 -56.969 1.00 32.78 102 CYS A CA 1
ATOM 796 C C . CYS A 1 102 ? 20.109 -22.350 -56.379 1.00 32.78 102 CYS A C 1
ATOM 798 O O . CYS A 1 102 ? 20.390 -21.969 -55.245 1.00 32.78 102 CYS A O 1
ATOM 800 N N . ARG A 1 103 ? 20.979 -23.031 -57.135 1.00 39.75 103 ARG A N 1
ATOM 801 C CA . ARG A 1 103 ? 22.411 -23.146 -56.836 1.00 39.75 103 ARG A CA 1
ATOM 802 C C . ARG A 1 103 ? 23.068 -21.811 -57.181 1.00 39.75 103 ARG A C 1
ATOM 804 O O . ARG A 1 103 ? 23.253 -21.523 -58.359 1.00 39.75 103 ARG A O 1
ATOM 811 N N . SER A 1 104 ? 23.443 -21.017 -56.185 1.00 39.47 104 SER A N 1
ATOM 812 C CA . SER A 1 104 ? 24.379 -19.912 -56.383 1.00 39.47 104 SER A CA 1
ATOM 813 C C . SER A 1 104 ? 25.810 -20.437 -56.268 1.00 39.47 104 SER A C 1
ATOM 815 O O . SER A 1 104 ? 26.251 -20.927 -55.229 1.00 39.47 104 SER A O 1
ATOM 817 N N . HIS A 1 105 ? 26.511 -20.375 -57.397 1.00 35.16 105 HIS A N 1
ATOM 818 C CA . HIS A 1 105 ? 27.950 -20.556 -57.500 1.00 35.16 105 HIS A CA 1
ATOM 819 C C . HIS A 1 105 ? 28.707 -19.546 -56.615 1.00 35.16 105 HIS A C 1
ATOM 821 O O . HIS A 1 105 ? 28.275 -18.413 -56.416 1.00 35.16 105 HIS A O 1
ATOM 827 N N . HIS A 1 106 ? 29.853 -20.008 -56.116 1.00 33.44 106 HIS A N 1
ATOM 828 C CA . HIS A 1 106 ? 30.946 -19.286 -55.458 1.00 33.44 106 HIS A CA 1
ATOM 829 C C . HIS A 1 106 ? 31.155 -17.825 -55.903 1.00 33.44 106 HIS A C 1
ATOM 831 O O . HIS A 1 106 ? 31.207 -17.584 -57.102 1.00 33.44 106 HIS A O 1
ATOM 837 N N . LEU A 1 107 ? 31.446 -16.921 -54.949 1.00 34.88 107 LEU A N 1
ATOM 838 C CA . LEU A 1 107 ? 32.575 -15.958 -54.966 1.00 34.88 107 LEU A CA 1
ATOM 839 C C . LEU A 1 107 ? 32.791 -15.342 -53.546 1.00 34.88 107 LEU A C 1
ATOM 841 O O . LEU A 1 107 ? 31.855 -15.353 -52.744 1.00 34.88 107 LEU A O 1
ATOM 845 N N . PRO A 1 108 ? 34.012 -14.882 -53.181 1.00 39.28 108 PRO A N 1
ATOM 846 C CA . PRO A 1 108 ? 34.443 -14.670 -51.794 1.00 39.28 108 PRO A CA 1
ATOM 847 C C . PRO A 1 108 ? 34.413 -13.207 -51.282 1.00 39.28 108 PRO A C 1
ATOM 849 O O . PRO A 1 108 ? 34.457 -12.246 -52.038 1.00 39.28 108 PRO A O 1
ATOM 852 N N . ARG A 1 109 ? 34.387 -13.117 -49.942 1.00 38.50 109 ARG A N 1
ATOM 853 C CA . ARG A 1 109 ? 34.679 -12.035 -48.966 1.00 38.50 109 ARG A CA 1
ATOM 854 C C . ARG A 1 109 ? 35.302 -10.707 -49.467 1.00 38.50 109 ARG A C 1
ATOM 856 O O . ARG A 1 109 ? 36.429 -10.738 -49.940 1.00 38.50 109 ARG A O 1
ATOM 863 N N . ALA A 1 110 ? 34.693 -9.558 -49.114 1.00 29.67 110 ALA A N 1
ATOM 864 C CA . ALA A 1 110 ? 35.387 -8.354 -48.598 1.00 29.67 110 ALA A CA 1
ATOM 865 C C . ALA A 1 110 ? 34.435 -7.227 -48.107 1.00 29.67 110 ALA A C 1
ATOM 867 O O . ALA A 1 110 ? 33.463 -6.899 -48.771 1.00 29.67 110 ALA A O 1
ATOM 868 N N . ALA A 1 111 ? 34.818 -6.638 -46.964 1.00 31.59 111 ALA A N 1
ATOM 869 C CA . ALA A 1 111 ? 34.765 -5.220 -46.561 1.00 31.59 111 ALA A CA 1
ATOM 870 C C . ALA A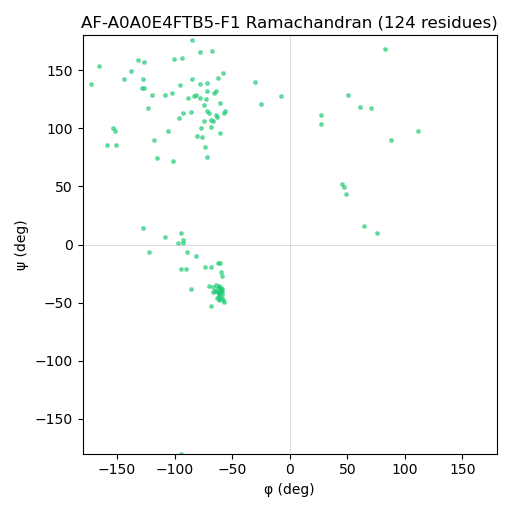 1 111 ? 33.443 -4.409 -46.442 1.00 31.59 111 ALA A C 1
ATOM 872 O O . ALA A 1 111 ? 32.781 -4.096 -47.417 1.00 31.59 111 ALA A O 1
ATOM 873 N N . MET A 1 112 ? 33.213 -3.961 -45.195 1.00 30.73 112 MET A N 1
ATOM 874 C CA . MET A 1 112 ? 32.907 -2.590 -44.728 1.00 30.73 112 MET A CA 1
ATOM 875 C C . MET A 1 112 ? 31.788 -1.738 -45.362 1.00 30.73 112 MET A C 1
ATOM 877 O O . MET A 1 112 ? 31.849 -1.370 -46.525 1.00 30.73 112 MET A O 1
ATOM 881 N N . GLY A 1 113 ? 30.931 -1.213 -44.470 1.00 31.78 113 GLY A N 1
ATOM 882 C CA . GLY A 1 113 ? 30.428 0.167 -44.541 1.00 31.78 113 GLY A CA 1
ATOM 883 C C . GLY A 1 113 ? 28.942 0.326 -44.870 1.00 31.78 113 GLY A C 1
ATOM 884 O O . GLY A 1 113 ? 28.568 0.334 -46.033 1.00 31.78 113 GLY A O 1
ATOM 885 N N . ALA A 1 114 ? 28.110 0.517 -43.845 1.00 36.53 114 ALA A N 1
ATOM 886 C CA . ALA A 1 114 ? 26.781 1.135 -43.946 1.00 36.53 114 ALA A CA 1
ATOM 887 C C . ALA A 1 114 ? 26.435 1.643 -42.533 1.00 36.53 114 ALA A C 1
ATOM 889 O O . ALA A 1 114 ? 26.127 0.854 -41.644 1.00 36.53 114 ALA A O 1
ATOM 890 N N . ASP A 1 115 ? 26.867 2.841 -42.158 1.00 35.66 115 ASP A N 1
ATOM 891 C CA . ASP A 1 115 ? 26.307 4.150 -42.513 1.00 35.66 115 ASP A CA 1
ATOM 892 C C . ASP A 1 115 ? 24.955 4.407 -41.825 1.00 35.66 115 ASP A C 1
ATOM 894 O O . ASP A 1 115 ? 23.982 3.660 -41.951 1.00 35.66 115 ASP A O 1
ATOM 898 N N . HIS A 1 116 ? 24.968 5.445 -40.993 1.00 35.03 116 HIS A N 1
ATOM 899 C CA . HIS A 1 116 ? 23.881 5.882 -40.132 1.00 35.03 116 HIS A CA 1
ATOM 900 C C . HIS A 1 116 ? 22.886 6.712 -40.947 1.00 35.03 116 HIS A C 1
ATOM 902 O O . HIS A 1 116 ? 23.259 7.701 -41.565 1.00 35.03 116 HIS A O 1
ATOM 908 N N . GLY A 1 117 ? 21.598 6.366 -40.882 1.00 31.78 117 GLY A N 1
ATOM 909 C CA . GLY A 1 117 ? 20.540 7.097 -41.581 1.00 31.78 117 GLY A CA 1
ATOM 910 C C . GLY A 1 117 ? 19.203 7.018 -40.853 1.00 31.78 117 GLY A C 1
ATOM 911 O O . GLY A 1 117 ? 18.385 6.148 -41.120 1.00 31.78 117 GLY A O 1
ATOM 912 N N . LEU A 1 118 ? 19.039 7.933 -39.900 1.00 39.41 118 LEU A N 1
ATOM 913 C CA . LEU A 1 118 ? 17.843 8.340 -39.155 1.00 39.41 118 LEU A CA 1
ATOM 914 C C . LEU A 1 118 ? 16.484 8.090 -39.849 1.00 39.41 118 LEU A C 1
ATOM 916 O O . LEU A 1 118 ? 16.167 8.706 -40.863 1.00 39.41 118 LEU A O 1
ATOM 920 N N . GLY A 1 119 ? 15.621 7.304 -39.198 1.00 32.03 119 GLY A N 1
ATOM 921 C CA . GLY A 1 119 ? 14.174 7.277 -39.432 1.00 32.03 119 GLY A CA 1
ATOM 922 C C . GLY A 1 119 ? 13.430 7.699 -38.165 1.00 32.03 119 GLY A C 1
ATOM 923 O O . GLY A 1 119 ? 13.134 6.868 -37.310 1.00 32.03 119 GLY A O 1
ATOM 924 N N . ALA A 1 120 ? 13.169 8.998 -38.014 1.00 43.72 120 ALA A N 1
ATOM 925 C CA . ALA A 1 120 ? 12.373 9.542 -36.918 1.00 43.72 120 ALA A CA 1
ATOM 926 C C . ALA A 1 120 ? 10.887 9.193 -37.114 1.00 43.72 120 ALA A C 1
ATOM 928 O O . ALA A 1 120 ? 10.250 9.669 -38.053 1.00 43.72 120 ALA A O 1
ATOM 929 N N . VAL A 1 121 ? 10.322 8.389 -36.213 1.00 42.59 121 VAL A N 1
ATOM 930 C CA . VAL A 1 121 ? 8.882 8.105 -36.166 1.00 42.59 121 VAL A CA 1
ATOM 931 C C . VAL A 1 121 ? 8.230 9.098 -35.203 1.00 42.59 121 VAL A C 1
ATOM 933 O O . VAL A 1 121 ? 8.506 9.093 -34.005 1.00 42.59 121 VAL A O 1
ATOM 936 N N . ARG A 1 122 ? 7.387 9.988 -35.740 1.00 39.16 122 ARG A N 1
ATOM 937 C CA . ARG A 1 122 ? 6.564 10.930 -34.966 1.00 39.16 122 ARG A CA 1
ATOM 938 C C . ARG A 1 122 ? 5.433 10.182 -34.246 1.00 39.16 122 ARG A C 1
ATOM 940 O O . ARG A 1 122 ? 4.725 9.393 -34.863 1.00 39.16 122 ARG A O 1
ATOM 947 N N . SER A 1 123 ? 5.265 10.465 -32.954 1.00 36.25 123 SER A N 1
ATOM 948 C CA . SER A 1 123 ? 4.161 9.982 -32.109 1.00 36.25 123 SER A CA 1
ATOM 949 C C . SER A 1 123 ? 2.872 10.785 -32.363 1.00 36.25 123 SER A C 1
ATOM 951 O O . SER A 1 123 ? 2.964 12.012 -32.448 1.00 36.25 123 SER A O 1
ATOM 953 N N . PRO A 1 124 ? 1.684 10.152 -32.441 1.00 47.44 124 PRO A N 1
ATOM 954 C CA . PRO A 1 124 ? 0.410 10.834 -32.619 1.00 47.44 124 PRO A CA 1
ATOM 955 C C . PRO A 1 124 ? -0.337 10.938 -31.284 1.00 47.44 124 PRO A C 1
ATOM 957 O O . PRO A 1 124 ? -1.308 10.229 -31.075 1.00 47.44 124 PRO A O 1
ATOM 960 N N . PHE A 1 125 ? 0.121 11.781 -30.363 1.00 39.41 125 PHE A N 1
ATOM 961 C CA . PHE A 1 125 ? -0.678 12.207 -29.207 1.00 39.41 125 PHE A CA 1
ATOM 962 C C . PHE A 1 125 ? -0.178 13.588 -28.767 1.00 39.41 125 PHE A C 1
ATOM 964 O O . PHE A 1 125 ? 0.880 13.703 -28.145 1.00 39.41 125 PHE A O 1
ATOM 971 N N . GLN A 1 126 ? -0.921 14.620 -29.168 1.00 48.75 126 GLN A N 1
ATOM 972 C CA . GLN A 1 126 ? -1.050 15.891 -28.456 1.00 48.75 126 GLN A CA 1
ATOM 973 C C . GLN A 1 126 ? -2.429 15.899 -27.808 1.00 48.75 126 GLN A C 1
ATOM 975 O O . GLN A 1 126 ? -3.367 15.398 -28.471 1.00 48.75 126 GLN A O 1
#

Secondary structure (DSSP, 8-state):
--HHHHHT---HHHHHHHHHHHHHHHHTT--EEEEEEE-TTS-EEEEEEEHHHHHHHHHH-----GGGTSB-TTS-B-S-TT--------------------------------------------

Sequence (126 aa):
MTFVARHALWSDEQKDAAQRMRRIVEEKNLEVIRLAFPDQHGILRGKTIIAAEAIASLESGCSITTTMLAKDTSHRTVFPVFIGRRVRHEGDGGRSRRADGCRSHHLPRAAMGADHGLGAVRSPFQ

Nearest PDB structures (foldseek):
  8x6z-assembly1_E  TM=8.732E-01  e=6.183E-04  Pseudomonas
  8wwu-assembly1_A  TM=8.720E-01  e=3.106E-03  Pseudomonas lactis
  8wwu-assembly1_B  TM=8.140E-01  e=2.559E-03  Pseudomonas lactis
  8x6z-assembly1_D  TM=8.293E-01  e=4.575E-03  Pseudomonas
  8x6z-assembly1_F  TM=8.105E-01  e=3.534E-03  Pseudomonas

pLDDT: mean 74.56, std 24.92, range [29.67, 98.44]